Protein AF-A0A3B9MA73-F1 (afdb_monomer_lite)

Secondary structure (DSSP, 8-state):
-EEESSSEEEEEESSTTSSEEEEEEEE-SSS-EEE---GGGSPTT-EEEEEEEETTEEEEEEEEEE--

Radius of gyration: 11.81 Å; chains: 1; bounding box: 27×23×25 Å

Structure (mmCIF, N/CA/C/O backbone):
data_AF-A0A3B9MA73-F1
#
_entry.id   AF-A0A3B9MA73-F1
#
loop_
_atom_site.group_PDB
_atom_site.id
_atom_site.type_symbol
_atom_site.label_atom_id
_atom_site.label_alt_id
_atom_site.label_comp_id
_atom_site.label_asym_id
_atom_site.label_entity_id
_atom_site.label_seq_id
_atom_site.pdbx_PDB_ins_code
_atom_site.Cartn_x
_atom_site.Cartn_y
_atom_site.Cartn_z
_atom_site.occupancy
_atom_site.B_iso_or_equiv
_atom_site.auth_seq_id
_atom_site.auth_comp_id
_atom_site.auth_asym_id
_atom_site.auth_atom_id
_atom_site.pdbx_PDB_model_num
ATOM 1 N N . ARG A 1 1 ? -2.389 -7.942 2.898 1.00 84.75 1 ARG A N 1
ATOM 2 C CA . ARG A 1 1 ? -1.153 -7.666 2.122 1.00 84.75 1 ARG A CA 1
ATOM 3 C C . ARG A 1 1 ? -1.496 -6.770 0.947 1.00 84.75 1 ARG A C 1
ATOM 5 O O . ARG A 1 1 ? -2.571 -6.948 0.387 1.00 84.75 1 ARG A O 1
ATOM 12 N N . VAL A 1 2 ? -0.619 -5.841 0.593 1.00 86.56 2 VAL A N 1
ATOM 13 C CA . VAL A 1 2 ? -0.789 -4.942 -0.557 1.00 86.56 2 VAL A CA 1
ATOM 14 C C . VAL A 1 2 ? 0.253 -5.302 -1.603 1.00 86.56 2 VAL A C 1
ATOM 16 O O . VAL A 1 2 ? 1.397 -5.584 -1.256 1.00 86.56 2 VAL A O 1
ATOM 19 N N . GLN A 1 3 ? -0.156 -5.344 -2.867 1.00 88.81 3 GLN A N 1
ATOM 20 C CA . GLN A 1 3 ? 0.731 -5.646 -3.987 1.00 88.81 3 GLN A CA 1
ATOM 21 C C . GLN A 1 3 ? 1.039 -4.356 -4.736 1.00 88.81 3 GLN A C 1
ATOM 23 O O . GLN A 1 3 ? 0.124 -3.618 -5.096 1.00 88.81 3 GLN A O 1
ATOM 28 N N . LEU A 1 4 ? 2.320 -4.109 -4.976 1.00 86.56 4 LEU A N 1
ATOM 29 C CA . LEU A 1 4 ? 2.820 -2.980 -5.737 1.00 86.56 4 LEU A CA 1
ATOM 30 C C . LEU A 1 4 ? 3.443 -3.470 -7.052 1.00 86.56 4 LEU A C 1
ATOM 32 O O . LEU A 1 4 ? 4.163 -4.474 -7.063 1.00 86.56 4 LEU A O 1
ATOM 36 N N . PRO A 1 5 ? 3.231 -2.745 -8.161 1.00 86.00 5 PRO A N 1
ATOM 37 C CA . PRO A 1 5 ? 3.868 -3.043 -9.443 1.00 86.00 5 PRO A CA 1
ATOM 38 C C . PRO A 1 5 ? 5.355 -2.650 -9.485 1.00 86.00 5 PRO A C 1
ATOM 40 O O . PRO A 1 5 ? 6.026 -2.913 -10.480 1.00 86.00 5 PRO A O 1
ATOM 43 N N . ARG A 1 6 ? 5.862 -1.952 -8.459 1.00 86.19 6 ARG A N 1
ATOM 44 C CA . ARG A 1 6 ? 7.218 -1.389 -8.390 1.00 86.19 6 ARG A CA 1
ATOM 45 C C . ARG A 1 6 ? 7.763 -1.447 -6.958 1.00 86.19 6 ARG A C 1
ATOM 47 O O . ARG A 1 6 ? 6.956 -1.461 -6.026 1.00 86.19 6 ARG A O 1
ATOM 54 N N . PRO A 1 7 ? 9.098 -1.420 -6.775 1.00 88.44 7 PRO A N 1
ATOM 55 C CA . PRO A 1 7 ? 9.706 -1.333 -5.454 1.00 88.44 7 PRO A CA 1
ATOM 56 C C . PRO A 1 7 ? 9.324 -0.019 -4.776 1.00 88.44 7 PRO A C 1
ATOM 58 O O . PRO A 1 7 ? 9.400 1.060 -5.373 1.00 88.44 7 PRO A O 1
ATOM 61 N N . GLY A 1 8 ? 8.926 -0.119 -3.517 1.00 90.62 8 GLY A N 1
ATOM 62 C CA . GLY A 1 8 ? 8.493 1.008 -2.711 1.00 90.62 8 GLY A CA 1
ATOM 63 C C . GLY A 1 8 ? 8.008 0.544 -1.349 1.00 90.62 8 GLY A C 1
ATOM 64 O O . GLY A 1 8 ? 8.131 -0.627 -0.995 1.00 90.62 8 GLY A O 1
ATOM 65 N N . SER A 1 9 ? 7.420 1.468 -0.614 1.00 91.94 9 SER A N 1
ATOM 66 C CA . SER A 1 9 ? 6.853 1.235 0.705 1.00 91.94 9 SER A CA 1
ATOM 67 C C . SER A 1 9 ? 5.378 1.612 0.663 1.00 91.94 9 SER A C 1
ATOM 69 O O . SER A 1 9 ? 4.960 2.517 -0.059 1.00 91.94 9 SER A O 1
ATOM 71 N N . VAL A 1 10 ? 4.550 0.893 1.404 1.00 91.38 10 VAL A N 1
ATOM 72 C CA . VAL A 1 10 ? 3.137 1.217 1.560 1.00 91.38 10 VAL A CA 1
ATOM 73 C C . VAL A 1 10 ? 2.976 2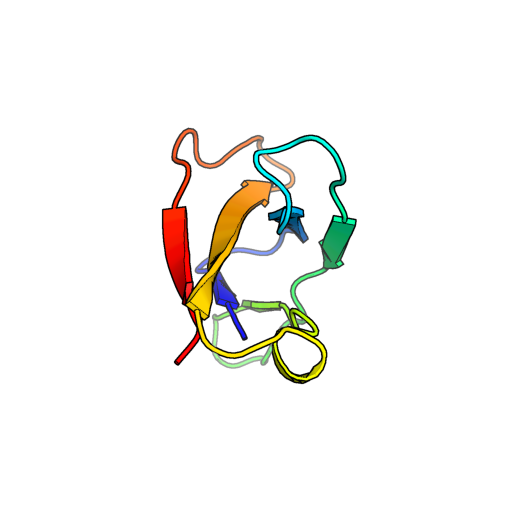.012 2.835 1.00 91.38 10 VAL A C 1
ATOM 75 O O . VAL A 1 10 ? 3.269 1.519 3.920 1.00 91.38 10 VAL A O 1
ATOM 78 N N . HIS A 1 11 ? 2.490 3.233 2.693 1.00 91.81 11 HIS A N 1
ATOM 79 C CA . HIS A 1 11 ? 2.180 4.122 3.794 1.00 91.81 11 HIS A CA 1
ATOM 80 C C . HIS A 1 11 ? 0.703 3.938 4.138 1.00 91.81 11 HIS A C 1
ATOM 82 O O . HIS A 1 11 ? -0.157 4.163 3.288 1.00 91.81 11 HIS A O 1
ATOM 88 N N . TYR A 1 12 ? 0.389 3.472 5.341 1.00 90.12 12 TYR A N 1
ATOM 89 C CA . TYR A 1 12 ? -0.965 3.091 5.729 1.00 90.12 12 TYR A CA 1
ATOM 90 C C . TYR A 1 12 ? -1.368 3.649 7.092 1.00 90.12 12 TYR A C 1
ATOM 92 O O . TYR A 1 12 ? -0.538 3.918 7.954 1.00 90.12 12 TYR A O 1
ATOM 100 N N . THR A 1 13 ? -2.671 3.810 7.283 1.00 89.62 13 THR A N 1
ATOM 101 C CA . THR A 1 13 ? -3.314 4.324 8.488 1.00 89.62 13 THR A CA 1
ATOM 102 C C . THR A 1 13 ? -4.588 3.537 8.779 1.00 89.62 13 THR A C 1
ATOM 104 O O . THR A 1 13 ? -5.245 3.029 7.866 1.00 89.62 13 THR A O 1
ATOM 107 N N . PHE A 1 14 ? -4.939 3.456 10.058 1.00 86.31 14 PHE A N 1
ATOM 108 C CA . PHE A 1 14 ? -6.158 2.802 10.540 1.00 86.31 14 PHE A CA 1
ATOM 109 C C . PHE A 1 14 ? -7.103 3.756 11.280 1.00 86.31 14 PHE A C 1
ATOM 111 O O . PHE A 1 14 ? -8.225 3.379 11.598 1.00 86.31 14 PHE A O 1
ATOM 118 N N . ASP A 1 15 ? -6.652 4.986 11.544 1.00 84.44 15 ASP A N 1
ATOM 119 C CA . ASP A 1 15 ? -7.331 5.964 12.398 1.00 84.44 15 ASP A CA 1
ATOM 120 C C . ASP A 1 15 ? -7.494 7.307 11.669 1.00 84.44 15 ASP A C 1
ATOM 122 O O . ASP A 1 15 ? -7.149 8.358 12.208 1.00 84.44 15 ASP A O 1
ATOM 126 N N . ASP A 1 16 ? -7.970 7.286 10.421 1.00 79.19 16 ASP A N 1
ATOM 127 C CA . ASP A 1 16 ? -8.235 8.506 9.638 1.00 79.19 16 ASP A CA 1
ATOM 128 C C . ASP A 1 16 ? -6.996 9.431 9.535 1.00 79.19 16 ASP A C 1
ATOM 130 O O . ASP A 1 16 ? -7.044 10.628 9.804 1.00 79.19 16 ASP A O 1
ATOM 134 N N . TRP A 1 17 ? -5.831 8.850 9.222 1.00 80.38 17 TRP A N 1
ATOM 135 C CA . TRP A 1 17 ? -4.524 9.530 9.165 1.00 80.38 17 TRP A CA 1
ATOM 136 C C . TRP A 1 17 ? -4.000 10.100 10.494 1.00 80.38 17 TRP A C 1
ATOM 138 O O . TRP A 1 17 ? -2.963 10.763 10.497 1.00 80.38 17 TRP A O 1
ATOM 148 N N . LYS A 1 18 ? -4.628 9.808 11.644 1.00 82.62 18 LYS A N 1
ATOM 149 C CA . LYS A 1 18 ? -4.073 10.188 12.961 1.00 82.62 18 LYS A CA 1
ATOM 150 C C . LYS A 1 18 ? -2.783 9.451 13.294 1.00 82.62 18 LYS A C 1
ATOM 152 O O . LYS A 1 18 ? -1.866 10.034 13.862 1.00 82.62 18 LYS A O 1
ATOM 157 N N . THR A 1 19 ? -2.739 8.163 12.978 1.00 86.06 19 THR A N 1
ATOM 158 C CA . THR A 1 19 ? -1.560 7.311 13.121 1.00 86.06 19 THR A CA 1
ATOM 159 C C . THR A 1 19 ? -1.230 6.744 11.754 1.00 86.06 19 THR A C 1
ATOM 161 O O . THR A 1 19 ? -2.123 6.319 11.024 1.00 86.06 19 THR A O 1
ATOM 164 N N . PHE A 1 20 ? 0.039 6.757 11.376 1.00 87.19 20 PHE A N 1
ATOM 165 C CA . PHE A 1 20 ? 0.483 6.157 10.130 1.00 87.19 20 PHE A CA 1
ATOM 166 C C . PHE A 1 20 ? 1.673 5.251 10.397 1.00 87.19 20 PHE A C 1
ATOM 168 O O . PHE A 1 20 ? 2.454 5.466 11.325 1.00 87.19 20 PHE A O 1
ATOM 175 N N . ALA A 1 21 ? 1.777 4.214 9.588 1.00 89.44 21 ALA A N 1
ATOM 176 C CA . ALA A 1 21 ? 2.893 3.300 9.580 1.00 89.44 21 ALA A CA 1
ATOM 177 C C . ALA A 1 21 ? 3.272 2.996 8.135 1.00 89.44 21 ALA A C 1
ATOM 179 O O . ALA A 1 21 ? 2.465 3.109 7.212 1.00 89.44 21 ALA A O 1
ATOM 180 N N . GLU A 1 22 ? 4.522 2.605 7.952 1.00 89.88 22 GLU A N 1
ATOM 181 C CA . GLU A 1 22 ? 5.077 2.272 6.651 1.00 89.88 22 GLU A CA 1
ATOM 182 C C . GLU A 1 22 ? 5.451 0.795 6.647 1.00 89.88 22 GLU A C 1
ATOM 184 O O . GLU A 1 22 ? 6.001 0.273 7.617 1.00 89.88 22 GLU A O 1
ATOM 189 N N . ALA A 1 23 ? 5.089 0.102 5.575 1.00 91.12 23 ALA A N 1
ATOM 190 C CA . ALA A 1 23 ? 5.489 -1.272 5.324 1.00 91.12 23 ALA A CA 1
ATOM 191 C C . ALA A 1 23 ? 6.267 -1.317 4.016 1.00 91.12 23 ALA A C 1
ATOM 193 O O . ALA A 1 23 ? 5.702 -1.087 2.946 1.00 91.12 23 ALA A O 1
ATOM 194 N N . ASP A 1 24 ? 7.552 -1.637 4.097 1.00 91.06 24 ASP A N 1
ATOM 195 C CA . ASP A 1 24 ? 8.373 -1.849 2.913 1.00 91.06 24 ASP A 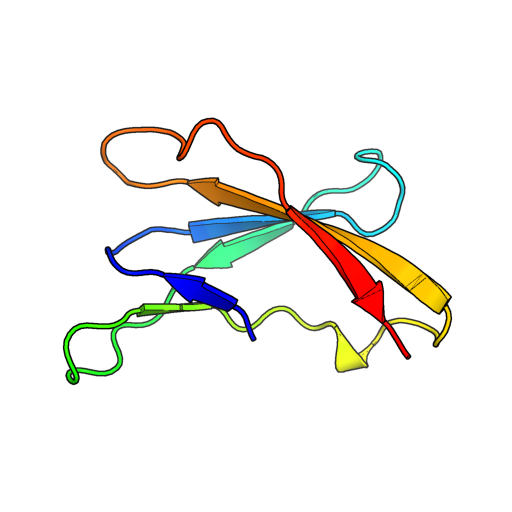CA 1
ATOM 196 C C . ASP A 1 24 ? 7.850 -3.035 2.104 1.00 91.06 24 ASP A C 1
ATOM 198 O O . ASP A 1 24 ? 7.516 -4.096 2.641 1.00 91.06 24 ASP A O 1
ATOM 202 N N . ALA A 1 25 ? 7.746 -2.845 0.791 1.00 90.75 25 ALA A N 1
ATOM 203 C CA . ALA A 1 25 ? 7.307 -3.899 -0.099 1.00 90.75 25 ALA A CA 1
ATOM 204 C C . ALA A 1 25 ? 8.490 -4.811 -0.439 1.00 90.75 25 ALA A C 1
ATOM 206 O O . ALA A 1 25 ? 9.529 -4.375 -0.935 1.00 90.75 25 ALA A O 1
ATOM 207 N N . ILE A 1 26 ? 8.313 -6.103 -0.186 1.00 90.56 26 ILE A N 1
ATOM 208 C CA . ILE A 1 26 ? 9.326 -7.131 -0.399 1.00 90.56 26 ILE A CA 1
ATOM 209 C C . ILE A 1 26 ? 9.229 -7.617 -1.843 1.00 90.56 26 ILE A C 1
ATOM 211 O O . ILE A 1 26 ? 8.133 -7.907 -2.331 1.00 90.56 26 ILE A O 1
ATOM 215 N N . ASP A 1 27 ? 10.368 -7.709 -2.531 1.00 89.19 27 ASP A N 1
ATOM 216 C CA . ASP A 1 27 ? 10.422 -8.281 -3.876 1.00 89.19 27 ASP A CA 1
ATOM 217 C C . ASP A 1 27 ? 10.057 -9.768 -3.827 1.00 89.19 27 ASP A C 1
ATOM 219 O O . ASP A 1 27 ? 10.681 -10.559 -3.118 1.00 89.19 27 ASP A O 1
ATOM 223 N N . THR A 1 28 ? 9.037 -10.155 -4.589 1.00 87.88 28 THR A N 1
ATOM 224 C CA . THR A 1 28 ? 8.619 -11.557 -4.688 1.00 87.88 28 THR A CA 1
ATOM 225 C C . THR A 1 28 ? 9.353 -12.324 -5.782 1.00 87.88 28 THR A C 1
ATOM 227 O O . THR A 1 28 ? 9.054 -13.497 -5.988 1.00 87.88 28 THR A O 1
ATOM 230 N N . THR A 1 29 ? 10.284 -11.698 -6.511 1.00 86.56 29 THR A N 1
ATOM 231 C CA . THR A 1 29 ? 10.999 -12.214 -7.700 1.00 86.56 29 THR A CA 1
ATOM 232 C C . THR A 1 29 ? 10.104 -12.549 -8.899 1.00 86.56 29 THR A C 1
ATOM 234 O O . THR A 1 29 ? 10.589 -12.911 -9.967 1.00 86.56 29 THR A O 1
ATOM 237 N N . LEU A 1 30 ? 8.789 -12.365 -8.755 1.00 84.12 30 LEU A N 1
ATOM 238 C CA . LEU A 1 30 ? 7.769 -12.593 -9.781 1.00 84.12 30 LEU A CA 1
ATOM 239 C C . LEU A 1 30 ? 7.410 -11.304 -10.543 1.00 84.12 30 LEU A C 1
ATOM 241 O O . LEU A 1 30 ? 6.409 -11.264 -11.254 1.00 84.12 30 LEU A O 1
ATOM 245 N N . GLY A 1 31 ? 8.199 -10.237 -10.372 1.00 83.62 31 GLY A N 1
ATOM 246 C CA . GLY A 1 31 ? 7.930 -8.920 -10.957 1.00 83.62 31 GLY A CA 1
ATOM 247 C C . GLY A 1 31 ? 6.874 -8.101 -10.207 1.00 83.62 31 GLY A C 1
ATOM 248 O O . GLY A 1 31 ? 6.367 -7.123 -10.751 1.00 83.62 31 GLY A O 1
ATOM 249 N N . VAL A 1 32 ? 6.533 -8.494 -8.975 1.00 88.19 32 VAL A N 1
ATOM 250 C CA . VAL A 1 32 ? 5.648 -7.738 -8.077 1.00 88.19 32 VAL A CA 1
ATOM 251 C C . VAL A 1 32 ? 6.271 -7.616 -6.692 1.00 88.19 32 VAL A C 1
ATOM 253 O O . VAL A 1 32 ? 6.946 -8.532 -6.214 1.00 88.19 32 VAL A O 1
ATOM 256 N N . TRP A 1 33 ? 6.002 -6.502 -6.023 1.00 90.94 33 TRP A N 1
ATOM 257 C CA . TRP A 1 33 ? 6.436 -6.256 -4.654 1.00 90.94 33 TRP A CA 1
ATOM 258 C C . TRP A 1 33 ? 5.243 -6.389 -3.723 1.00 90.94 33 TRP A C 1
ATOM 260 O O . TRP A 1 33 ? 4.137 -5.965 -4.053 1.00 90.94 33 TRP A O 1
ATOM 270 N N . VAL A 1 34 ? 5.434 -7.006 -2.564 1.00 91.06 34 VAL A N 1
ATOM 271 C CA . VAL A 1 34 ? 4.350 -7.252 -1.611 1.00 91.06 34 VAL A CA 1
ATOM 272 C C . VAL A 1 34 ? 4.701 -6.633 -0.273 1.00 91.06 34 VAL A C 1
ATOM 274 O O . VAL A 1 34 ? 5.689 -7.007 0.348 1.00 91.06 34 VAL A O 1
ATOM 277 N N . ALA A 1 35 ? 3.862 -5.707 0.183 1.00 90.94 35 ALA A N 1
ATOM 278 C CA . ALA A 1 35 ? 3.938 -5.142 1.520 1.00 90.94 35 ALA A CA 1
ATOM 279 C C . ALA A 1 35 ? 2.997 -5.895 2.468 1.00 90.94 35 ALA A C 1
ATOM 281 O O . ALA A 1 35 ? 1.786 -6.045 2.220 1.00 90.94 35 ALA A O 1
ATOM 282 N N . GLU A 1 36 ? 3.550 -6.366 3.581 1.00 87.88 36 GLU A N 1
ATOM 283 C CA . GLU A 1 36 ? 2.778 -6.982 4.653 1.00 87.88 36 GLU A CA 1
ATOM 284 C C . GLU A 1 36 ? 2.254 -5.916 5.612 1.00 87.88 36 GLU A C 1
ATOM 286 O O . GLU A 1 36 ? 2.946 -5.435 6.502 1.00 87.88 36 GLU A O 1
ATOM 291 N N . ILE A 1 37 ? 0.983 -5.558 5.432 1.00 85.75 37 ILE A N 1
ATOM 292 C CA . ILE A 1 37 ? 0.262 -4.721 6.391 1.00 85.75 37 ILE A CA 1
ATOM 293 C C . ILE A 1 37 ? -0.325 -5.631 7.479 1.00 85.75 37 ILE A C 1
ATOM 295 O O . ILE A 1 37 ? -1.090 -6.543 7.127 1.00 85.75 37 ILE A O 1
ATOM 299 N N . PRO A 1 38 ? -0.060 -5.372 8.777 1.00 80.62 38 PRO A N 1
ATOM 300 C CA . PRO A 1 38 ? -0.568 -6.147 9.911 1.00 80.62 38 PRO A CA 1
ATOM 301 C C . PRO A 1 38 ? -2.064 -5.896 10.180 1.00 80.62 38 PRO A C 1
ATOM 303 O O . PRO A 1 38 ? -2.494 -5.722 11.316 1.00 80.62 38 PRO A O 1
ATOM 306 N N . SER A 1 39 ? -2.875 -5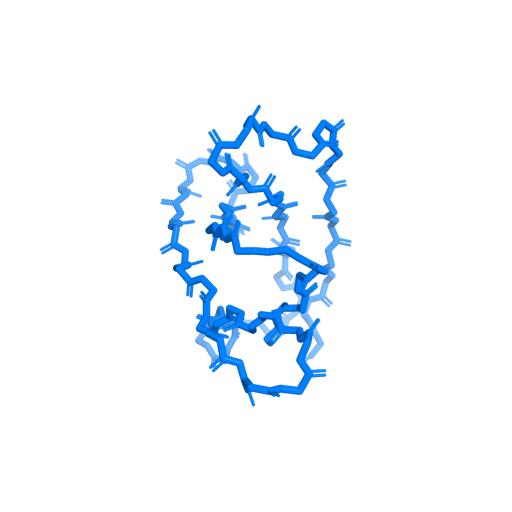.930 9.122 1.00 74.81 39 SER A N 1
ATOM 307 C CA . SER A 1 39 ? -4.342 -5.845 9.149 1.00 74.81 39 SER A CA 1
ATOM 308 C C . SER A 1 39 ? -4.998 -6.905 10.034 1.00 74.81 39 SER A C 1
ATOM 310 O O . SER A 1 39 ? -6.075 -6.679 10.563 1.00 74.81 39 SER A O 1
ATOM 312 N N . ASN A 1 40 ? -4.305 -8.017 10.286 1.00 72.50 40 ASN A N 1
ATOM 313 C CA . ASN A 1 40 ? -4.763 -9.094 11.160 1.00 72.50 40 ASN A CA 1
ATOM 314 C C . ASN A 1 40 ? -4.858 -8.701 12.649 1.00 72.50 40 ASN A C 1
ATOM 316 O O . ASN A 1 40 ? -5.375 -9.468 13.453 1.00 72.50 40 ASN A O 1
ATOM 320 N N . LYS A 1 41 ? -4.298 -7.547 13.039 1.00 68.81 41 LYS A N 1
ATOM 321 C CA . LYS A 1 41 ? -4.433 -6.988 14.394 1.00 68.81 41 LYS A CA 1
ATOM 322 C C . LYS A 1 41 ? -5.585 -5.988 14.518 1.00 68.81 41 LYS A C 1
ATOM 324 O O . LYS A 1 41 ? -5.812 -5.480 15.613 1.00 68.81 41 LYS A O 1
ATOM 329 N N . LEU A 1 42 ? -6.264 -5.669 13.420 1.00 74.75 42 LEU A N 1
ATOM 330 C CA . LEU A 1 42 ? -7.367 -4.717 13.419 1.00 74.75 42 LEU A CA 1
ATOM 331 C C . LEU A 1 42 ? -8.673 -5.413 13.757 1.00 74.75 42 LEU A C 1
ATOM 333 O O . LEU A 1 42 ? -8.845 -6.603 13.500 1.00 74.75 42 LEU A O 1
ATOM 337 N N . ALA A 1 43 ? -9.595 -4.641 14.320 1.00 76.38 43 ALA A N 1
ATOM 338 C CA . ALA A 1 43 ? -10.954 -5.106 14.491 1.00 76.38 43 ALA A CA 1
ATOM 339 C C . ALA A 1 43 ? -11.654 -5.190 13.118 1.00 76.38 43 ALA A C 1
ATOM 341 O O . ALA A 1 43 ? -11.443 -4.317 12.267 1.00 76.38 43 ALA A O 1
ATOM 342 N N . PRO A 1 44 ? -12.523 -6.192 12.911 1.00 78.62 44 PRO A N 1
ATOM 343 C CA . PRO A 1 44 ? -13.520 -6.163 11.848 1.00 78.62 44 PRO A CA 1
ATOM 344 C C . PRO A 1 44 ? -14.278 -4.830 11.858 1.00 78.62 44 PRO A C 1
ATOM 346 O O . PRO A 1 44 ? -14.680 -4.343 12.917 1.00 78.62 44 PRO A O 1
ATOM 349 N N . GLY A 1 45 ? -14.450 -4.217 10.694 1.00 80.94 45 GLY A N 1
ATOM 350 C CA . GLY A 1 45 ? -15.053 -2.897 10.514 1.00 80.94 45 GLY A CA 1
ATOM 351 C C . GLY A 1 45 ? -14.073 -1.720 10.567 1.00 80.94 45 GLY A C 1
ATOM 352 O O . GLY A 1 45 ? -14.483 -0.591 10.296 1.00 80.94 45 GLY A O 1
ATOM 353 N N . SER A 1 46 ? -12.788 -1.937 10.872 1.00 82.69 46 SER A N 1
ATOM 354 C CA . SER A 1 46 ? -11.779 -0.873 10.799 1.00 82.69 46 SER A CA 1
ATOM 355 C C . SER A 1 46 ? -11.533 -0.432 9.355 1.00 82.69 46 SER A C 1
ATOM 357 O O . SER A 1 46 ? -11.402 -1.252 8.442 1.00 82.69 46 SER A O 1
ATOM 359 N N . GLN A 1 47 ? -11.422 0.881 9.150 1.00 85.56 47 GLN A N 1
ATOM 360 C CA . GLN A 1 47 ? -11.088 1.453 7.852 1.00 85.56 47 GLN A CA 1
ATOM 361 C C . GLN A 1 47 ? -9.571 1.599 7.723 1.00 85.56 47 GLN A C 1
ATOM 363 O O . GLN A 1 47 ? -8.932 2.373 8.428 1.00 85.56 47 GLN A O 1
ATOM 368 N N . LEU A 1 48 ? -8.995 0.840 6.801 1.00 86.94 48 LEU A N 1
ATOM 369 C CA . LEU A 1 48 ? -7.598 0.918 6.415 1.00 86.94 48 LEU A CA 1
ATOM 370 C C . LEU A 1 48 ? -7.477 1.842 5.204 1.00 86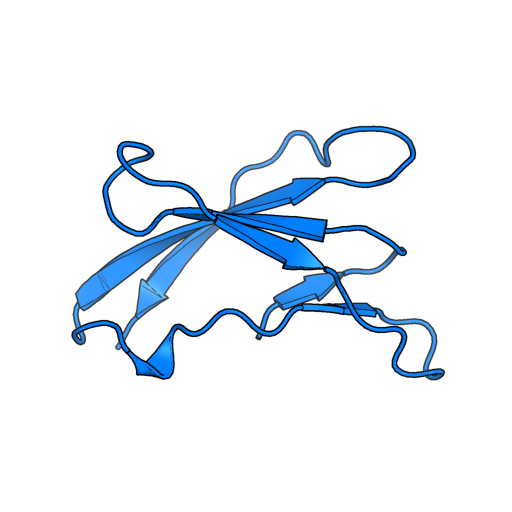.94 48 LEU A C 1
ATOM 372 O O . LEU A 1 48 ? -7.938 1.503 4.115 1.00 86.94 48 LEU A O 1
ATOM 376 N N . ALA A 1 49 ? -6.826 2.989 5.373 1.00 89.75 49 ALA A N 1
ATOM 377 C CA . ALA A 1 49 ? -6.420 3.829 4.253 1.00 89.75 49 ALA A CA 1
ATOM 378 C C . ALA A 1 49 ? -4.919 3.676 4.013 1.00 89.75 49 ALA A C 1
ATOM 380 O O . ALA A 1 49 ? -4.134 3.614 4.952 1.00 89.75 49 ALA A O 1
ATOM 381 N N . TRP A 1 50 ? -4.502 3.580 2.759 1.00 89.88 50 TRP A N 1
ATOM 382 C CA . TRP A 1 50 ? -3.101 3.418 2.405 1.00 89.88 50 TRP A CA 1
ATOM 383 C C . TRP A 1 50 ? -2.770 4.068 1.069 1.00 89.88 50 TRP A C 1
ATOM 385 O O . TRP A 1 50 ? -3.635 4.324 0.236 1.00 89.88 50 TRP A O 1
ATOM 395 N N . THR A 1 51 ? -1.492 4.334 0.854 1.00 91.12 51 THR A N 1
ATOM 396 C CA . THR A 1 51 ? -0.951 4.851 -0.397 1.00 91.12 51 THR A CA 1
ATOM 397 C C . THR A 1 51 ? 0.422 4.241 -0.652 1.00 91.12 51 THR A C 1
ATOM 399 O O . THR A 1 51 ? 1.132 3.854 0.278 1.00 91.12 51 THR A O 1
ATOM 402 N N . ALA A 1 52 ? 0.785 4.108 -1.922 1.00 90.50 52 ALA A N 1
ATOM 403 C CA . ALA A 1 52 ? 2.088 3.600 -2.312 1.00 90.50 52 ALA A CA 1
ATOM 404 C C . ALA A 1 52 ? 3.089 4.755 -2.421 1.00 90.50 52 ALA A C 1
ATOM 406 O O . ALA A 1 52 ? 2.867 5.733 -3.142 1.00 90.50 52 ALA A O 1
ATOM 407 N N . HIS A 1 53 ? 4.203 4.620 -1.713 1.00 88.69 53 HIS A N 1
ATOM 408 C CA . HIS A 1 53 ? 5.338 5.521 -1.765 1.00 88.69 53 HIS A CA 1
ATOM 409 C C . HIS A 1 53 ? 6.488 4.824 -2.493 1.00 88.69 53 HIS A C 1
ATOM 411 O O . HIS A 1 53 ? 7.116 3.901 -1.978 1.00 88.69 53 HIS A O 1
ATOM 417 N N . TYR A 1 54 ? 6.745 5.238 -3.730 1.00 87.38 54 TYR A N 1
ATOM 418 C CA . TYR A 1 54 ? 7.855 4.721 -4.520 1.00 87.38 54 TYR A CA 1
ATOM 419 C C . TYR A 1 54 ? 9.097 5.586 -4.324 1.00 87.38 54 TYR A C 1
ATOM 421 O O . TYR A 1 54 ? 9.009 6.765 -3.990 1.00 87.38 54 TYR A O 1
ATOM 429 N N . VAL A 1 5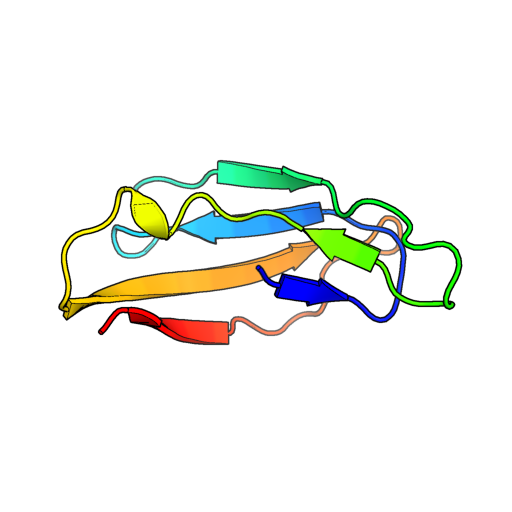5 ? 10.267 5.039 -4.660 1.00 79.44 55 VAL A N 1
ATOM 430 C CA . VAL A 1 55 ? 11.530 5.803 -4.689 1.00 79.44 55 VAL A CA 1
ATOM 431 C C . VAL A 1 55 ? 11.437 7.020 -5.622 1.00 79.44 55 VAL A C 1
ATOM 433 O O . VAL A 1 55 ? 12.049 8.054 -5.377 1.00 79.44 55 VAL A O 1
ATOM 436 N N . THR A 1 56 ? 10.643 6.917 -6.690 1.00 83.44 56 THR A N 1
ATOM 437 C CA . THR A 1 56 ? 10.402 8.009 -7.645 1.00 83.44 56 THR A CA 1
ATOM 438 C C . THR A 1 56 ? 9.368 9.033 -7.165 1.00 83.44 56 THR A C 1
ATOM 440 O O . THR A 1 56 ? 9.127 10.012 -7.866 1.00 83.44 56 THR A O 1
ATOM 443 N N . GLY A 1 57 ? 8.725 8.800 -6.018 1.00 84.38 57 GLY A N 1
ATOM 444 C CA . GLY A 1 57 ? 7.652 9.623 -5.465 1.00 84.38 57 GLY A CA 1
ATOM 445 C C . GLY A 1 57 ? 6.379 8.831 -5.154 1.00 84.38 57 GLY A C 1
ATOM 446 O O . GLY A 1 57 ? 6.307 7.614 -5.307 1.00 84.38 57 GLY A O 1
ATOM 447 N N . TRP A 1 58 ? 5.347 9.542 -4.717 1.00 86.06 58 TRP A N 1
ATOM 448 C CA . TRP A 1 58 ? 4.060 8.958 -4.333 1.00 86.06 58 TRP A CA 1
ATOM 449 C C . TRP A 1 58 ? 3.237 8.529 -5.551 1.00 86.06 58 TRP A C 1
ATOM 451 O O . TRP A 1 58 ? 3.278 9.180 -6.594 1.00 86.06 58 TRP A O 1
ATOM 461 N N . GLU A 1 59 ? 2.414 7.486 -5.406 1.00 81.69 59 GLU A N 1
ATOM 462 C CA . GLU A 1 59 ? 1.446 7.080 -6.439 1.00 81.69 59 GLU 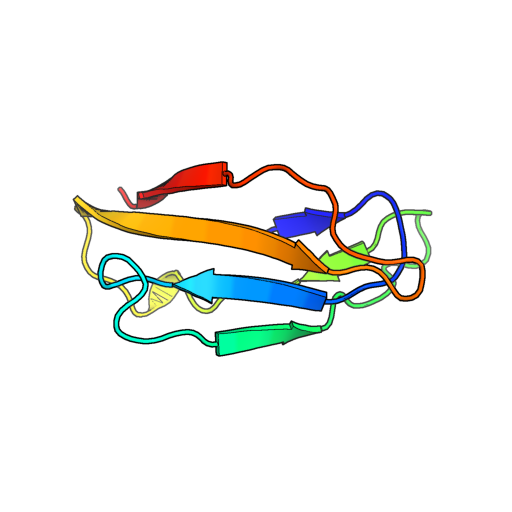A CA 1
ATOM 463 C C . GLU A 1 59 ? 0.384 8.163 -6.713 1.00 81.69 59 GLU A C 1
ATOM 465 O O . GLU A 1 59 ? -0.286 8.145 -7.745 1.00 81.69 59 GLU A O 1
ATOM 470 N N . GLY A 1 60 ? 0.226 9.124 -5.794 1.00 79.81 60 GLY A N 1
ATOM 471 C CA . GLY A 1 60 ? -0.728 10.227 -5.924 1.00 79.81 60 GLY A CA 1
ATOM 472 C C . GLY A 1 60 ? -2.187 9.793 -5.762 1.00 79.81 60 GLY A C 1
ATOM 473 O O . GLY A 1 60 ? -3.098 10.563 -6.062 1.00 79.81 60 GLY A O 1
ATOM 474 N N . LYS A 1 61 ? -2.419 8.562 -5.294 1.00 83.00 61 LYS A N 1
ATOM 475 C CA . LYS A 1 61 ? -3.736 8.022 -4.962 1.00 83.00 61 LYS A CA 1
ATOM 476 C C . LYS A 1 61 ? -3.716 7.397 -3.578 1.00 83.00 61 LYS A C 1
ATOM 478 O O . LYS A 1 61 ? -2.767 6.708 -3.209 1.00 83.00 61 LYS A O 1
ATOM 483 N N . ASN A 1 62 ? -4.804 7.625 -2.854 1.00 85.94 62 ASN A N 1
ATOM 484 C CA . ASN A 1 62 ? -5.090 6.958 -1.597 1.00 85.94 62 ASN A CA 1
ATOM 485 C C . ASN A 1 62 ? -6.137 5.881 -1.866 1.00 85.94 62 ASN A C 1
ATOM 487 O O . ASN A 1 62 ? -7.135 6.129 -2.544 1.00 85.94 62 ASN A O 1
ATOM 491 N N . TYR A 1 63 ? -5.904 4.701 -1.324 1.00 87.31 63 TYR A N 1
ATOM 492 C CA . TYR A 1 63 ? -6.814 3.574 -1.363 1.00 87.31 63 TYR A CA 1
ATOM 493 C C . TYR A 1 63 ? -7.404 3.399 0.028 1.00 87.31 63 TYR A C 1
ATOM 495 O O . TYR A 1 63 ? -6.679 3.453 1.016 1.00 87.31 63 TYR A O 1
ATOM 503 N N . SER A 1 64 ? -8.711 3.187 0.115 1.00 86.25 64 SER A N 1
ATOM 504 C CA . SER A 1 64 ? -9.390 2.873 1.368 1.00 86.25 64 SER A CA 1
ATOM 505 C C . SER A 1 64 ? -10.086 1.525 1.250 1.00 86.25 64 SER A C 1
ATOM 507 O O . SER A 1 64 ? -10.709 1.205 0.239 1.00 86.25 64 SER A O 1
ATOM 509 N N . ILE A 1 65 ? -9.929 0.710 2.281 1.00 85.25 65 ILE A N 1
ATOM 510 C CA . ILE A 1 65 ? -10.479 -0.636 2.387 1.00 85.25 65 ILE A CA 1
ATOM 511 C C . ILE A 1 65 ? -11.050 -0.774 3.794 1.00 85.25 65 ILE A C 1
ATOM 513 O O . ILE A 1 65 ? -10.418 -0.374 4.767 1.00 85.25 65 ILE A O 1
ATOM 517 N N . THR A 1 66 ? -12.231 -1.364 3.904 1.00 83.69 66 THR A N 1
ATOM 518 C CA . THR A 1 66 ? -12.778 -1.794 5.191 1.00 83.69 66 THR A CA 1
ATOM 519 C C . THR A 1 66 ? -12.348 -3.233 5.436 1.00 83.69 66 THR A C 1
ATOM 521 O O . THR A 1 66 ? -12.510 -4.081 4.560 1.00 83.69 66 THR A O 1
ATOM 524 N N . VAL A 1 67 ? -11.753 -3.493 6.596 1.00 79.75 67 VAL A N 1
ATOM 525 C CA . VAL A 1 67 ? -11.440 -4.855 7.046 1.00 79.75 67 VAL A CA 1
ATOM 526 C C . VAL A 1 67 ? -12.748 -5.516 7.483 1.00 79.75 67 VAL A C 1
ATOM 528 O O . VAL A 1 67 ? -13.501 -4.888 8.220 1.00 79.75 67 VAL A O 1
ATOM 531 N N . ASP A 1 68 ? -13.022 -6.736 7.023 1.00 68.56 68 ASP A N 1
ATOM 532 C CA . ASP A 1 68 ? -14.169 -7.568 7.438 1.00 68.56 68 ASP A CA 1
ATOM 533 C C . ASP A 1 68 ? -13.703 -8.706 8.354 1.00 68.56 68 ASP A C 1
ATOM 535 O O . ASP A 1 68 ? -12.551 -9.173 8.166 1.00 68.56 68 ASP A O 1
#

Foldseek 3Di:
DDKDLAFFWKWKDQPPPPDIDIFGFPDPVPNITHGDDPCVPDDQQTKMKIWTADPVGTPPDIDIDGHD

Sequence (68 aa):
RVQLPRPGSVHYTFDDWKTFAEADAIDTTLGVWVAEIPSNKLAPGSQLAWTAHYVTGWEGKNYSITVD

pLDDT: mean 85.33, std 5.36, range [68.56, 91.94]